Protein AF-A0A932PDP7-F1 (afdb_monomer_lite)

Foldseek 3Di:
DQLVVLQVLLVCLLADALVPDDVVVLLVLLVVCLPCLVVDAQSNVLSSLSSLLSCLQAHVVCVVVSLVSLVSSPQDDHDPPPDPDGRPSRNVSSVVSVVVVRRNVRDNDDDD

pLDDT: mean 78.05, std 12.25, range [40.56, 90.88]

Radius of gyration: 13.31 Å; chains: 1; bounding box: 40×32×33 Å

Secondary structure (DSSP, 8-state):
-HHHHHHHHHHHHHHS-GGGS-HHHHHHHHHHHHHHGGGS-HHHHHHHHHHHHHHHHH-HHHHHHHHHHHHHH------BTTB--PPP-HHHHHHHHHHTT-TT---S----

Structure (mmCIF, N/CA/C/O backbone):
data_AF-A0A932PDP7-F1
#
_entry.id   AF-A0A932PDP7-F1
#
loop_
_atom_site.group_PDB
_atom_site.id
_atom_site.type_symbol
_atom_site.label_atom_id
_atom_site.label_alt_id
_atom_site.label_comp_id
_atom_site.label_asym_id
_atom_site.label_entity_id
_atom_site.label_seq_id
_atom_site.pdbx_PDB_ins_code
_atom_site.Cartn_x
_atom_site.Cartn_y
_atom_site.Cartn_z
_atom_site.occupancy
_atom_site.B_iso_or_equiv
_atom_site.auth_seq_id
_atom_site.auth_comp_id
_atom_site.auth_asym_id
_atom_site.auth_atom_id
_atom_site.pdbx_PDB_model_num
ATOM 1 N N . MET A 1 1 ? 3.528 10.855 -14.122 1.00 53.22 1 MET A N 1
ATOM 2 C CA . MET A 1 1 ? 2.078 11.014 -13.853 1.00 53.22 1 MET A CA 1
ATOM 3 C C . MET A 1 1 ? 1.481 9.905 -12.971 1.00 53.22 1 MET A C 1
ATOM 5 O O . MET A 1 1 ? 0.620 10.222 -12.170 1.00 53.22 1 MET A O 1
ATOM 9 N N . ALA A 1 2 ? 1.956 8.649 -12.990 1.00 62.75 2 ALA A N 1
ATOM 10 C CA . ALA A 1 2 ? 1.406 7.593 -12.114 1.00 62.75 2 ALA A CA 1
ATOM 11 C C . ALA A 1 2 ? 1.791 7.702 -10.618 1.00 62.75 2 ALA A C 1
ATOM 13 O O . ALA A 1 2 ? 0.976 7.398 -9.755 1.00 62.75 2 ALA A O 1
ATOM 14 N N . ALA A 1 3 ? 3.009 8.154 -10.290 1.00 62.69 3 ALA A N 1
ATOM 15 C CA . ALA A 1 3 ? 3.485 8.227 -8.899 1.00 62.69 3 ALA A CA 1
ATOM 16 C C . ALA A 1 3 ? 2.678 9.210 -8.026 1.00 62.69 3 ALA A C 1
ATOM 18 O O . ALA A 1 3 ? 2.432 8.929 -6.856 1.00 62.69 3 ALA A O 1
ATOM 19 N N . ALA A 1 4 ? 2.221 10.323 -8.612 1.00 66.69 4 ALA A N 1
ATOM 20 C CA . ALA A 1 4 ? 1.409 11.315 -7.913 1.00 66.69 4 ALA A CA 1
ATOM 21 C C . ALA A 1 4 ? 0.057 10.733 -7.467 1.00 66.69 4 ALA A C 1
ATOM 23 O O . ALA A 1 4 ? -0.342 10.948 -6.331 1.00 66.69 4 ALA A O 1
ATOM 24 N N . GLY A 1 5 ? -0.595 9.916 -8.306 1.00 76.31 5 GLY A N 1
ATOM 25 C CA . GLY A 1 5 ? -1.870 9.277 -7.959 1.00 76.31 5 GLY A CA 1
ATOM 26 C C . GLY A 1 5 ? -1.756 8.331 -6.761 1.00 76.31 5 GLY A C 1
ATOM 27 O O . GLY A 1 5 ? -2.578 8.385 -5.851 1.00 76.31 5 GLY A O 1
ATOM 28 N N . TRP A 1 6 ? -0.696 7.520 -6.705 1.00 79.94 6 TRP A N 1
ATOM 29 C CA . TRP A 1 6 ? -0.434 6.642 -5.557 1.00 79.94 6 TRP A CA 1
ATOM 30 C C . TRP A 1 6 ? -0.129 7.426 -4.277 1.00 79.94 6 TRP A C 1
ATOM 32 O O . TRP A 1 6 ? -0.613 7.058 -3.208 1.00 79.94 6 TRP A O 1
ATOM 42 N N . ALA A 1 7 ? 0.620 8.528 -4.383 1.00 72.19 7 ALA A N 1
ATOM 43 C CA . ALA A 1 7 ? 0.888 9.410 -3.251 1.00 72.19 7 ALA A CA 1
ATOM 44 C C . ALA A 1 7 ? -0.404 10.060 -2.724 1.00 72.19 7 ALA A C 1
ATOM 46 O O . ALA A 1 7 ? -0.668 10.004 -1.522 1.00 72.19 7 ALA A O 1
ATOM 47 N N . THR A 1 8 ? -1.257 10.585 -3.608 1.00 77.31 8 THR A N 1
ATOM 48 C CA . THR A 1 8 ? -2.561 11.149 -3.232 1.00 77.31 8 THR A CA 1
ATOM 49 C C . THR A 1 8 ? -3.447 10.106 -2.560 1.00 77.31 8 THR A C 1
ATOM 51 O O . THR A 1 8 ? -3.995 10.378 -1.496 1.00 77.31 8 THR A O 1
ATOM 54 N N . LEU A 1 9 ? -3.533 8.892 -3.115 1.00 76.44 9 LEU A N 1
ATOM 55 C CA . LEU A 1 9 ? -4.292 7.795 -2.512 1.00 76.44 9 LEU A CA 1
ATOM 56 C C . LEU A 1 9 ? -3.758 7.424 -1.124 1.00 76.44 9 LEU A C 1
ATOM 58 O O . LEU A 1 9 ? -4.547 7.249 -0.201 1.00 76.44 9 LEU A O 1
ATOM 62 N N . SER A 1 10 ? -2.434 7.361 -0.950 1.00 73.62 10 SER A N 1
ATOM 63 C CA . SER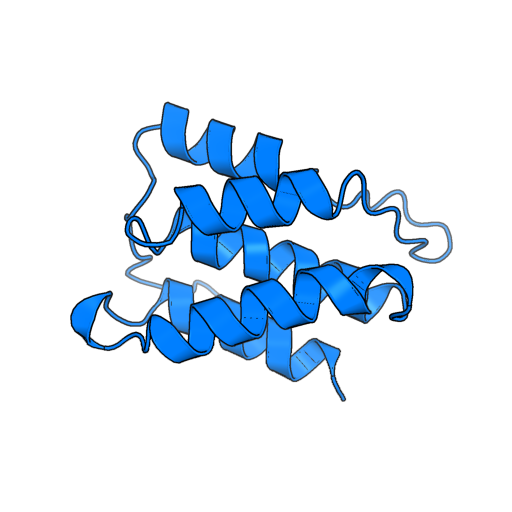 A 1 10 ? -1.815 7.059 0.347 1.00 73.62 10 SER A CA 1
ATOM 64 C C . SER A 1 10 ? -2.114 8.118 1.418 1.00 73.62 10 SER A C 1
ATOM 66 O O . SER A 1 10 ? -2.331 7.776 2.579 1.00 73.62 10 SER A O 1
ATOM 68 N N . GLY A 1 11 ? -2.185 9.397 1.032 1.00 71.56 11 GLY A N 1
ATOM 69 C CA . GLY A 1 11 ? -2.608 10.476 1.924 1.00 71.56 11 GLY A CA 1
ATOM 70 C C . GLY A 1 11 ? -4.104 10.416 2.222 1.00 71.56 11 GLY A C 1
ATOM 71 O O . GLY A 1 11 ? -4.514 10.595 3.364 1.00 71.56 11 GLY A O 1
ATOM 72 N N . LEU A 1 12 ? -4.918 10.090 1.218 1.00 76.75 12 LEU A N 1
ATOM 73 C CA . LEU A 1 12 ? -6.367 10.004 1.352 1.00 76.75 12 LEU A CA 1
ATOM 74 C C . LEU A 1 12 ? -6.769 8.902 2.339 1.00 76.75 12 LEU A C 1
ATOM 76 O O . LEU A 1 12 ? -7.535 9.184 3.253 1.00 76.75 12 LEU A O 1
ATOM 80 N N . VAL A 1 13 ? -6.182 7.700 2.250 1.00 76.81 13 VAL A N 1
ATOM 81 C CA . VAL A 1 13 ? -6.444 6.608 3.215 1.00 76.81 13 VAL A CA 1
ATOM 82 C C . VAL A 1 13 ? -5.964 6.912 4.639 1.00 76.81 13 VAL A C 1
ATOM 84 O O . VAL A 1 13 ? -6.455 6.312 5.590 1.00 76.81 13 VAL A O 1
ATOM 87 N N . ALA A 1 14 ? -5.018 7.842 4.802 1.00 70.81 14 ALA A N 1
ATOM 88 C CA . ALA A 1 14 ? -4.518 8.255 6.112 1.00 70.81 14 ALA A CA 1
ATOM 89 C C . ALA A 1 14 ? -5.430 9.271 6.824 1.00 70.81 14 ALA A C 1
ATOM 91 O O . ALA A 1 14 ? -5.354 9.387 8.051 1.00 70.81 14 ALA A O 1
ATOM 92 N N . ILE A 1 15 ? -6.241 10.012 6.057 1.00 72.88 15 ILE A N 1
ATOM 93 C CA . ILE A 1 15 ? -7.088 11.120 6.531 1.00 72.88 15 ILE A CA 1
ATOM 94 C C . ILE A 1 15 ? -8.571 10.720 6.555 1.00 72.88 15 ILE A C 1
ATOM 96 O O . ILE A 1 15 ? -9.279 11.078 7.492 1.00 72.88 15 ILE A O 1
ATOM 100 N N . ARG A 1 16 ? -9.049 10.003 5.530 1.00 73.38 16 ARG A N 1
ATOM 101 C CA . ARG A 1 16 ? -10.456 9.594 5.393 1.00 73.38 16 ARG A CA 1
ATOM 102 C C . ARG A 1 16 ? -10.825 8.488 6.360 1.00 73.38 16 ARG A C 1
ATOM 104 O O . ARG A 1 16 ? -10.003 7.621 6.662 1.00 73.38 16 ARG A O 1
ATOM 111 N N . ASP A 1 17 ? -12.078 8.502 6.802 1.00 69.12 17 ASP A N 1
ATOM 112 C CA . ASP A 1 17 ? -12.587 7.514 7.743 1.00 69.12 17 ASP A CA 1
ATOM 113 C C . ASP A 1 17 ? -12.794 6.130 7.101 1.00 69.12 17 ASP A C 1
ATOM 115 O O . ASP A 1 17 ? -12.902 6.024 5.882 1.00 69.12 17 ASP A O 1
ATOM 119 N N . ASP A 1 18 ? -12.787 5.048 7.890 1.00 67.19 18 ASP A N 1
ATOM 120 C CA . ASP A 1 18 ? -12.821 3.672 7.353 1.00 67.19 18 ASP A CA 1
ATOM 121 C C . ASP A 1 18 ? -14.137 3.427 6.629 1.00 67.19 18 ASP A C 1
ATOM 123 O O . ASP A 1 18 ? -14.181 2.749 5.607 1.00 67.19 18 ASP A O 1
ATOM 127 N N . ALA A 1 19 ? -15.194 4.036 7.167 1.00 70.19 19 ALA A N 1
ATOM 128 C CA . ALA A 1 19 ? -16.547 3.998 6.643 1.00 70.19 19 ALA A CA 1
ATOM 129 C C . ALA A 1 19 ? -16.699 4.747 5.309 1.00 70.19 19 ALA A C 1
ATOM 131 O O . ALA A 1 19 ? -17.609 4.443 4.546 1.00 70.19 19 ALA A O 1
ATOM 132 N N . GLU A 1 20 ? -15.819 5.708 5.016 1.00 74.75 20 GLU A N 1
ATOM 133 C CA . GLU A 1 20 ? -15.826 6.458 3.753 1.00 74.75 20 GLU A CA 1
ATOM 134 C C . GLU A 1 20 ? -14.887 5.853 2.701 1.00 74.75 20 GLU A C 1
ATOM 136 O O . GLU A 1 20 ? -14.850 6.304 1.555 1.00 74.75 20 GLU A O 1
ATOM 141 N N . LEU A 1 21 ? -14.086 4.860 3.091 1.00 79.12 21 LEU A N 1
ATOM 142 C CA . LEU A 1 21 ? -13.116 4.221 2.220 1.00 79.12 21 LEU A CA 1
ATOM 143 C C . LEU A 1 21 ? -13.759 3.063 1.463 1.00 79.12 21 LEU A C 1
ATOM 145 O O . LEU A 1 21 ? -14.264 2.106 2.048 1.00 79.12 21 LEU A O 1
ATOM 149 N N . ASP A 1 22 ? -13.667 3.115 0.136 1.00 83.19 22 ASP A N 1
ATOM 150 C CA . ASP A 1 22 ? -14.149 2.033 -0.713 1.00 83.19 22 ASP A CA 1
ATOM 151 C C . ASP A 1 22 ? -13.191 0.833 -0.640 1.00 83.19 22 ASP A C 1
ATOM 153 O O . ASP A 1 22 ? -12.170 0.748 -1.330 1.00 83.19 22 ASP A O 1
ATOM 157 N N . LEU A 1 23 ? -13.506 -0.105 0.257 1.00 84.88 23 LEU A N 1
ATOM 158 C CA . LEU A 1 23 ? -12.694 -1.300 0.472 1.00 84.88 23 LEU A CA 1
ATOM 159 C C . LEU A 1 23 ? -12.578 -2.146 -0.802 1.00 84.88 23 LEU A C 1
ATOM 161 O O . LEU A 1 23 ? -11.557 -2.802 -0.998 1.00 84.88 23 LEU A O 1
ATOM 165 N N . ALA A 1 24 ? -13.598 -2.155 -1.665 1.00 86.69 24 ALA A N 1
ATOM 166 C CA . ALA A 1 24 ? -13.571 -2.922 -2.905 1.00 86.69 24 ALA A CA 1
ATOM 167 C C . ALA A 1 24 ? -12.557 -2.332 -3.897 1.00 86.69 24 ALA A C 1
ATOM 169 O O . ALA A 1 24 ? -11.770 -3.076 -4.493 1.00 86.69 24 ALA A O 1
ATOM 170 N N . GLU A 1 25 ? -12.510 -1.008 -4.012 1.00 86.75 25 GLU A N 1
ATOM 171 C CA . GLU A 1 25 ? -11.536 -0.304 -4.838 1.00 86.75 25 GLU A CA 1
ATOM 172 C C . GLU A 1 25 ? -10.116 -0.472 -4.290 1.00 86.75 25 GLU A C 1
ATOM 174 O O . GLU A 1 25 ? -9.201 -0.827 -5.034 1.00 86.75 25 GLU A O 1
ATOM 179 N N . LEU A 1 26 ? -9.918 -0.344 -2.973 1.00 87.25 26 LEU A N 1
ATOM 180 C CA . LEU A 1 26 ? -8.615 -0.593 -2.347 1.00 87.25 26 LEU A CA 1
ATOM 181 C C . LEU A 1 26 ? -8.121 -2.027 -2.591 1.00 87.25 26 LEU A C 1
ATOM 183 O O . LEU A 1 26 ? -6.945 -2.226 -2.899 1.00 87.25 26 LEU A O 1
ATOM 187 N N . LYS A 1 27 ? -9.010 -3.027 -2.518 1.00 88.81 27 LYS A N 1
ATOM 188 C CA . LYS A 1 27 ? -8.686 -4.423 -2.862 1.00 88.81 27 LYS A CA 1
ATOM 189 C C . LYS A 1 27 ? -8.228 -4.555 -4.315 1.00 88.81 27 LYS A C 1
ATOM 191 O O . LYS A 1 27 ? -7.202 -5.187 -4.574 1.00 88.81 27 LYS A O 1
ATOM 196 N N . ARG A 1 28 ? -8.946 -3.941 -5.262 1.00 90.00 28 ARG A N 1
ATOM 197 C CA . ARG A 1 28 ? -8.558 -3.928 -6.685 1.00 90.00 28 ARG A CA 1
ATOM 198 C C . ARG A 1 28 ? -7.202 -3.260 -6.896 1.00 90.00 28 ARG A C 1
ATOM 200 O O . ARG A 1 28 ? -6.366 -3.785 -7.633 1.00 90.00 28 ARG A O 1
ATOM 207 N N . LEU A 1 29 ? -6.958 -2.137 -6.224 1.00 89.19 29 LEU A N 1
ATOM 208 C CA . LEU A 1 29 ? -5.693 -1.412 -6.298 1.00 89.19 29 LEU A CA 1
ATOM 209 C C . LEU A 1 29 ? -4.531 -2.232 -5.727 1.00 89.19 29 LEU A C 1
ATOM 211 O O . LEU A 1 29 ? -3.488 -2.303 -6.373 1.00 89.19 29 LEU A O 1
ATOM 215 N N . LEU A 1 30 ? -4.710 -2.912 -4.589 1.00 89.94 30 LEU A N 1
ATOM 216 C CA . LEU A 1 30 ? -3.706 -3.823 -4.022 1.00 89.94 30 LEU A CA 1
ATOM 217 C C . LEU A 1 30 ? -3.336 -4.938 -5.010 1.00 89.94 30 LEU A C 1
ATOM 219 O O . LEU A 1 30 ? -2.155 -5.153 -5.281 1.00 89.94 30 LEU A O 1
ATOM 223 N N . GLN A 1 31 ? -4.327 -5.589 -5.624 1.00 89.81 31 GLN A N 1
ATOM 224 C CA . GLN A 1 31 ? -4.084 -6.620 -6.639 1.00 89.81 31 GLN A CA 1
ATOM 225 C C . GLN A 1 31 ? -3.370 -6.071 -7.879 1.00 89.81 31 GLN A C 1
ATOM 227 O O . GLN A 1 31 ? -2.517 -6.745 -8.463 1.00 89.81 31 GLN A O 1
ATOM 232 N N . ARG A 1 32 ? -3.694 -4.842 -8.296 1.00 89.81 32 ARG A N 1
ATOM 233 C CA . ARG A 1 32 ? -2.992 -4.172 -9.394 1.00 89.81 32 ARG A CA 1
ATOM 234 C C . ARG A 1 32 ? -1.532 -3.931 -9.030 1.00 89.81 32 ARG A C 1
ATOM 236 O O . ARG A 1 32 ? -0.658 -4.312 -9.805 1.00 89.81 32 ARG A O 1
ATOM 243 N N . VAL A 1 33 ? -1.269 -3.362 -7.852 1.00 90.19 33 VAL A N 1
ATOM 244 C CA . VAL A 1 33 ? 0.092 -3.127 -7.348 1.00 90.19 33 VAL A CA 1
ATOM 245 C C . VAL A 1 33 ? 0.882 -4.427 -7.348 1.00 90.19 33 VAL A C 1
ATOM 247 O O . VAL A 1 33 ? 1.959 -4.467 -7.937 1.00 90.19 33 VAL A O 1
ATOM 250 N N . GLN A 1 34 ? 0.309 -5.500 -6.803 1.00 89.94 34 GLN A N 1
ATOM 251 C CA . GLN A 1 34 ? 0.928 -6.822 -6.765 1.00 89.94 34 GLN A CA 1
ATOM 252 C C . GLN A 1 34 ? 1.474 -7.277 -8.127 1.00 89.94 34 GLN A C 1
ATOM 254 O O . GLN A 1 34 ? 2.581 -7.799 -8.213 1.00 89.94 34 GLN A O 1
ATOM 259 N N . LYS A 1 35 ? 0.695 -7.074 -9.195 1.00 89.38 35 LYS A N 1
ATOM 260 C CA . LYS A 1 35 ? 1.031 -7.529 -10.550 1.00 89.38 35 LYS A CA 1
ATOM 261 C C . LYS A 1 35 ? 1.967 -6.573 -11.280 1.00 89.38 35 LYS A C 1
ATOM 263 O O . LYS A 1 35 ? 2.782 -7.011 -12.085 1.00 89.38 35 LYS A O 1
ATOM 268 N N . THR A 1 36 ? 1.831 -5.269 -11.038 1.00 89.56 36 THR A N 1
ATOM 269 C CA . THR A 1 36 ? 2.520 -4.258 -11.850 1.00 89.56 36 THR A CA 1
ATOM 270 C C . THR A 1 36 ? 3.810 -3.741 -11.233 1.00 89.56 36 THR A C 1
ATOM 272 O O . THR A 1 36 ? 4.667 -3.292 -11.986 1.00 89.56 36 THR A O 1
ATOM 275 N N . ILE A 1 37 ? 3.972 -3.787 -9.904 1.00 87.81 37 ILE A N 1
ATOM 276 C CA . ILE A 1 37 ? 5.037 -3.069 -9.183 1.00 87.81 37 ILE A CA 1
ATOM 277 C C . ILE A 1 37 ? 6.437 -3.359 -9.737 1.00 87.81 37 ILE A C 1
ATOM 279 O O . ILE A 1 37 ? 7.175 -2.426 -10.036 1.00 87.81 37 ILE A O 1
ATOM 283 N N . HIS A 1 38 ? 6.770 -4.620 -10.003 1.00 84.94 38 HIS A N 1
ATOM 284 C CA . HIS A 1 38 ? 8.083 -5.017 -10.532 1.00 84.94 38 HIS A CA 1
ATOM 285 C C . HIS A 1 38 ? 8.387 -4.453 -11.925 1.00 84.94 38 HIS A C 1
ATOM 287 O O . HIS A 1 38 ? 9.539 -4.182 -12.252 1.00 84.94 38 HIS A O 1
ATOM 293 N N . GLN A 1 39 ? 7.352 -4.205 -12.725 1.00 86.75 39 GLN A N 1
ATOM 294 C CA . GLN A 1 39 ? 7.467 -3.661 -14.080 1.00 86.75 39 GLN A CA 1
ATOM 295 C C . GLN A 1 39 ? 7.436 -2.125 -14.106 1.00 86.75 39 GLN A C 1
ATOM 297 O O . GLN A 1 39 ? 7.672 -1.515 -15.144 1.00 86.75 39 GLN A O 1
ATOM 302 N N . GLN A 1 40 ? 7.123 -1.479 -12.981 1.00 86.31 40 GLN A N 1
ATOM 303 C CA . GLN A 1 40 ? 7.055 -0.024 -12.895 1.00 86.31 40 GLN A CA 1
ATOM 304 C C . GLN A 1 40 ? 8.438 0.613 -12.684 1.00 86.31 40 GLN A C 1
ATOM 306 O O . GLN A 1 40 ? 9.335 -0.034 -12.139 1.00 86.31 40 GLN A O 1
ATOM 311 N N . PRO A 1 41 ? 8.616 1.896 -13.048 1.00 84.56 41 PRO A N 1
ATOM 312 C CA . PRO A 1 41 ? 9.833 2.644 -12.741 1.00 84.56 41 PRO A CA 1
ATOM 313 C C . PRO A 1 41 ? 10.004 2.868 -11.230 1.00 84.56 41 PRO A C 1
ATOM 315 O O . PRO A 1 41 ? 9.034 2.857 -10.467 1.00 84.56 41 PRO A O 1
ATOM 318 N N . ASN A 1 42 ? 11.239 3.138 -10.799 1.00 83.69 42 ASN A N 1
ATOM 319 C CA . ASN A 1 42 ? 11.627 3.213 -9.384 1.00 83.69 42 ASN A CA 1
ATOM 320 C C . ASN A 1 42 ? 10.758 4.169 -8.547 1.00 83.69 42 ASN A C 1
ATOM 322 O O . ASN A 1 42 ? 10.276 3.791 -7.481 1.00 83.69 42 ASN A O 1
ATOM 326 N N . CYS A 1 43 ? 10.451 5.366 -9.054 1.00 79.75 43 CYS A N 1
ATOM 327 C CA . CYS A 1 43 ? 9.584 6.318 -8.348 1.00 79.75 43 CYS A CA 1
ATOM 328 C C . CYS A 1 43 ? 8.162 5.774 -8.118 1.00 79.75 43 CYS A C 1
ATOM 330 O O . CYS A 1 43 ? 7.536 6.052 -7.097 1.00 79.75 43 CYS A O 1
ATOM 332 N N . VAL A 1 44 ? 7.639 4.983 -9.061 1.00 85.19 44 VAL A N 1
ATOM 333 C CA . VAL A 1 44 ? 6.299 4.390 -8.961 1.00 85.19 44 VAL A CA 1
ATOM 334 C C . VAL A 1 44 ? 6.318 3.175 -8.041 1.00 85.19 44 VAL A C 1
ATOM 336 O O . VAL A 1 44 ? 5.409 3.046 -7.229 1.00 85.19 44 VAL A O 1
ATOM 339 N N . ARG A 1 45 ? 7.364 2.339 -8.086 1.00 86.50 45 ARG A N 1
ATOM 340 C CA . ARG A 1 45 ? 7.576 1.260 -7.103 1.00 86.50 45 ARG A CA 1
ATOM 341 C C . ARG A 1 45 ? 7.563 1.790 -5.676 1.00 86.50 45 ARG A C 1
ATOM 343 O O . ARG A 1 45 ? 6.871 1.239 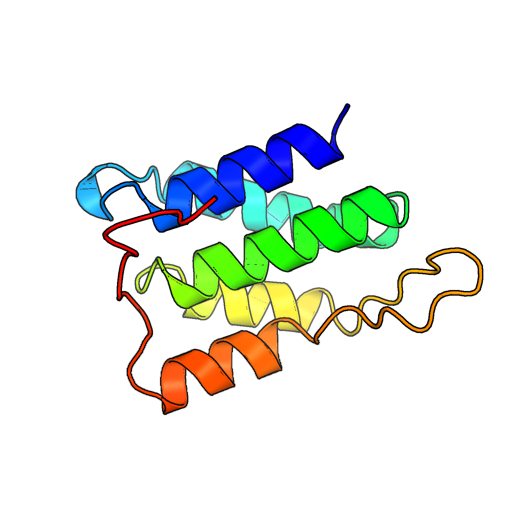-4.826 1.00 86.50 45 ARG A O 1
ATOM 350 N N . TYR A 1 46 ? 8.275 2.890 -5.441 1.00 84.25 46 TYR A N 1
ATOM 351 C CA . TYR A 1 46 ? 8.307 3.561 -4.146 1.00 84.25 46 TYR A CA 1
ATOM 352 C C . TYR A 1 46 ? 6.905 4.013 -3.705 1.00 84.25 46 TYR A C 1
ATOM 354 O O . TYR A 1 46 ? 6.469 3.711 -2.591 1.00 84.25 46 TYR A O 1
ATOM 362 N N . ALA A 1 47 ? 6.168 4.688 -4.594 1.00 85.44 47 ALA A N 1
ATOM 363 C CA . ALA A 1 47 ? 4.827 5.190 -4.302 1.00 85.44 47 ALA A CA 1
ATOM 364 C C . ALA A 1 47 ? 3.809 4.054 -4.075 1.00 85.44 47 ALA A C 1
ATOM 366 O O . ALA A 1 47 ? 3.016 4.108 -3.139 1.00 85.44 47 ALA A O 1
ATOM 367 N N . MET A 1 48 ? 3.873 2.990 -4.880 1.00 88.56 48 MET A N 1
ATOM 368 C CA . MET A 1 48 ? 3.047 1.791 -4.732 1.00 88.56 48 MET A CA 1
ATOM 369 C C . MET A 1 48 ? 3.336 1.052 -3.421 1.00 88.56 48 MET A C 1
ATOM 371 O O . MET A 1 48 ? 2.404 0.676 -2.716 1.00 88.56 48 MET A O 1
ATOM 375 N N . ASN A 1 49 ? 4.609 0.879 -3.056 1.00 88.06 49 ASN A N 1
ATOM 376 C CA . ASN A 1 49 ? 4.977 0.252 -1.786 1.00 88.06 49 ASN A CA 1
ATOM 377 C C . ASN A 1 49 ? 4.481 1.081 -0.592 1.00 88.06 49 ASN A C 1
ATOM 379 O O . ASN A 1 49 ? 3.928 0.542 0.364 1.00 88.06 49 ASN A O 1
ATOM 383 N N . SER A 1 50 ? 4.603 2.406 -0.685 1.00 86.56 50 SER A N 1
ATOM 384 C CA . SER A 1 50 ? 4.076 3.332 0.322 1.00 86.56 50 SER A CA 1
ATOM 385 C C . SER A 1 50 ? 2.552 3.234 0.450 1.00 86.56 50 SER A C 1
ATOM 387 O O . SER A 1 50 ? 2.032 3.241 1.563 1.00 86.56 50 SER A O 1
ATOM 389 N N . PHE A 1 51 ? 1.835 3.067 -0.665 1.00 88.69 51 PHE A N 1
ATOM 390 C CA . PHE A 1 51 ? 0.390 2.840 -0.665 1.00 88.69 51 PHE A CA 1
ATOM 391 C C . PHE A 1 51 ? 0.004 1.533 0.045 1.00 88.69 51 PHE A C 1
ATOM 393 O O . PHE A 1 51 ? -0.877 1.555 0.901 1.00 88.69 51 PHE A O 1
ATOM 400 N N . VAL A 1 52 ? 0.691 0.417 -0.234 1.00 90.19 52 VAL A N 1
ATOM 401 C CA . VAL A 1 52 ? 0.439 -0.872 0.444 1.00 90.19 52 VAL A CA 1
ATOM 402 C C . VAL A 1 52 ? 0.643 -0.743 1.956 1.00 90.19 52 VAL A C 1
ATOM 404 O O . VAL A 1 52 ? -0.195 -1.199 2.734 1.00 90.19 52 VAL A O 1
ATOM 407 N N . ILE A 1 53 ? 1.715 -0.063 2.379 1.00 88.12 53 ILE A N 1
ATOM 408 C CA . ILE A 1 53 ? 1.990 0.208 3.796 1.00 88.12 53 ILE A CA 1
ATOM 409 C C . ILE A 1 53 ? 0.880 1.055 4.422 1.00 88.12 53 ILE A C 1
ATOM 411 O O . ILE A 1 53 ? 0.426 0.737 5.522 1.00 88.12 53 ILE A O 1
ATOM 415 N N . ALA A 1 54 ? 0.441 2.117 3.743 1.00 86.00 54 ALA A N 1
ATOM 416 C CA . ALA A 1 54 ? -0.608 3.000 4.235 1.00 86.00 54 ALA A CA 1
ATOM 417 C C . ALA A 1 54 ? -1.930 2.242 4.414 1.00 86.00 54 ALA A C 1
ATOM 419 O O . ALA A 1 54 ? -2.503 2.280 5.498 1.00 86.00 54 ALA A O 1
ATOM 420 N N . VAL A 1 55 ? -2.368 1.480 3.407 1.00 88.44 55 VAL A N 1
ATOM 421 C CA . VAL A 1 55 ? -3.586 0.660 3.502 1.00 88.44 55 VAL A CA 1
ATOM 422 C C . VAL A 1 55 ? -3.467 -0.352 4.640 1.00 88.44 55 VAL A C 1
ATOM 424 O O . VAL A 1 55 ? -4.361 -0.427 5.476 1.00 88.44 55 VAL A O 1
ATOM 427 N N . GLY A 1 56 ? -2.345 -1.071 4.737 1.00 86.81 56 GLY A N 1
ATOM 428 C CA . GLY A 1 56 ? -2.146 -2.062 5.794 1.00 86.81 56 GLY A CA 1
ATOM 429 C C . GLY A 1 56 ? -2.047 -1.472 7.204 1.00 86.81 56 GLY A C 1
ATOM 430 O O . GLY A 1 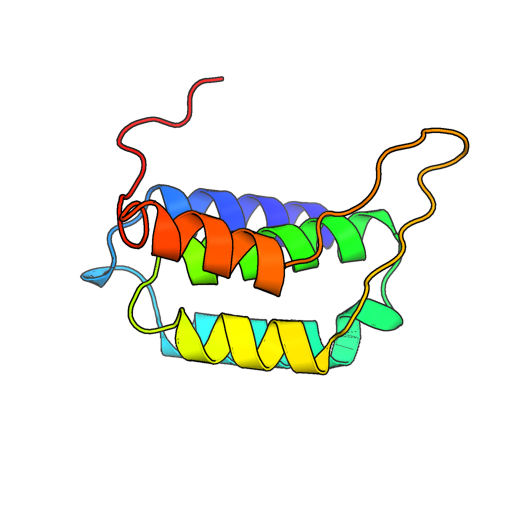56 ? -2.384 -2.148 8.174 1.00 86.81 56 GLY A O 1
ATOM 431 N N . SER A 1 57 ? -1.616 -0.215 7.326 1.00 85.12 57 SER A N 1
ATOM 432 C CA . SER A 1 57 ? -1.469 0.481 8.610 1.00 85.12 57 SER A CA 1
ATOM 433 C C . SER A 1 57 ? -2.754 1.183 9.050 1.00 85.12 57 SER A C 1
ATOM 435 O O . SER A 1 57 ? -3.090 1.149 10.231 1.00 85.12 57 SER A O 1
ATOM 437 N N . TYR A 1 58 ? -3.472 1.824 8.126 1.00 81.50 58 TYR A N 1
ATOM 438 C CA . TYR A 1 58 ? -4.655 2.630 8.435 1.00 81.50 58 TYR A CA 1
ATOM 439 C C . TYR A 1 58 ? -5.965 1.856 8.320 1.00 81.50 58 TYR A C 1
ATOM 441 O O . TYR A 1 58 ? -6.882 2.146 9.076 1.00 81.50 58 TYR A O 1
ATOM 449 N N . VAL A 1 59 ? -6.065 0.873 7.421 1.00 83.56 59 VAL A N 1
ATOM 450 C CA . VAL A 1 59 ? -7.317 0.154 7.152 1.00 83.56 59 VAL A CA 1
ATOM 451 C C . VAL A 1 59 ? -7.231 -1.249 7.733 1.00 83.56 59 VAL A C 1
ATOM 453 O O . VAL A 1 59 ? -6.778 -2.182 7.072 1.00 83.56 59 VAL A O 1
ATOM 456 N N . GLN A 1 60 ? -7.712 -1.413 8.967 1.00 82.50 60 GLN A N 1
ATOM 457 C CA . GLN A 1 60 ? -7.631 -2.692 9.679 1.00 82.50 60 GLN A CA 1
ATOM 458 C C . GLN A 1 60 ? -8.296 -3.844 8.906 1.00 82.50 60 GLN A C 1
ATOM 460 O O . GLN A 1 60 ? -7.759 -4.947 8.854 1.00 82.50 60 GLN A O 1
ATOM 465 N N . ALA A 1 61 ? -9.422 -3.574 8.236 1.00 85.25 61 ALA A N 1
ATOM 466 C CA . ALA A 1 61 ? -10.141 -4.561 7.425 1.00 85.25 61 ALA A CA 1
ATOM 467 C C . ALA A 1 61 ? -9.331 -5.090 6.225 1.00 85.25 61 ALA A C 1
ATOM 469 O O . ALA A 1 61 ? -9.647 -6.148 5.682 1.00 85.25 61 ALA A O 1
ATOM 470 N N . LEU A 1 62 ? -8.303 -4.355 5.790 1.00 86.81 62 LEU A N 1
ATOM 471 C CA . LEU A 1 62 ? -7.434 -4.720 4.671 1.00 86.81 62 LEU A CA 1
ATOM 472 C C . LEU A 1 62 ? -6.000 -5.014 5.108 1.00 86.81 62 LEU A C 1
ATOM 474 O O . LEU A 1 62 ? -5.181 -5.322 4.247 1.00 86.81 62 LEU A O 1
ATOM 478 N N . THR A 1 63 ? -5.683 -4.958 6.405 1.00 87.69 63 THR A N 1
ATOM 479 C CA . THR A 1 63 ? -4.332 -5.224 6.916 1.00 87.69 63 THR A CA 1
ATOM 480 C C . THR A 1 63 ? -3.834 -6.606 6.511 1.00 87.69 63 THR A C 1
ATOM 482 O O . THR A 1 63 ? -2.741 -6.705 5.955 1.00 87.69 63 THR A O 1
ATOM 485 N N . ASP A 1 64 ? -4.638 -7.651 6.711 1.00 88.69 64 ASP A N 1
ATOM 486 C CA . ASP A 1 64 ? -4.286 -9.020 6.310 1.00 88.69 64 ASP A CA 1
ATOM 487 C C . ASP A 1 64 ? -4.041 -9.134 4.803 1.00 88.69 64 ASP A C 1
ATOM 489 O O . ASP A 1 64 ? -3.029 -9.674 4.359 1.00 88.69 64 ASP A O 1
ATOM 493 N N . LEU A 1 65 ? -4.922 -8.536 3.996 1.00 89.62 65 LEU A N 1
ATOM 494 C CA . LEU A 1 65 ? -4.776 -8.565 2.544 1.00 89.62 65 LEU A CA 1
ATOM 495 C C . LEU A 1 65 ? -3.551 -7.773 2.070 1.00 89.62 65 LEU A C 1
ATOM 497 O O . LEU A 1 65 ? -2.873 -8.183 1.127 1.00 89.62 65 LEU A O 1
ATOM 501 N N . ALA A 1 66 ? -3.260 -6.638 2.704 1.00 89.69 66 ALA A N 1
ATOM 502 C CA . ALA A 1 66 ? -2.085 -5.832 2.414 1.00 89.69 66 ALA A CA 1
ATOM 503 C C . ALA A 1 66 ? -0.801 -6.588 2.778 1.00 89.69 66 ALA A C 1
ATOM 505 O O . ALA A 1 66 ? 0.147 -6.552 1.998 1.00 89.69 66 ALA A O 1
ATOM 506 N N . LEU A 1 67 ? -0.782 -7.315 3.902 1.00 89.81 67 LEU A N 1
ATOM 507 C CA . LEU A 1 67 ? 0.325 -8.194 4.290 1.00 89.81 67 LEU A CA 1
ATOM 508 C C . LEU A 1 67 ? 0.530 -9.320 3.279 1.00 89.81 67 LEU A C 1
ATOM 510 O O . LEU A 1 67 ? 1.653 -9.520 2.823 1.00 89.81 67 LEU A O 1
ATOM 514 N N . GLU A 1 68 ? -0.539 -10.010 2.880 1.00 90.88 68 GLU A N 1
ATOM 515 C CA . GLU A 1 68 ? -0.464 -11.071 1.875 1.00 90.88 68 GLU A CA 1
ATOM 516 C C . GLU A 1 68 ? 0.039 -10.525 0.531 1.00 90.88 68 GLU A C 1
ATOM 518 O O . GLU 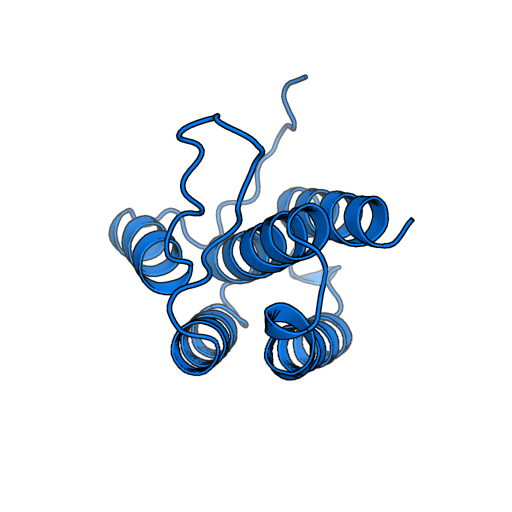A 1 68 ? 0.934 -11.091 -0.095 1.00 90.88 68 GLU A O 1
ATOM 523 N N . THR A 1 69 ? -0.495 -9.379 0.106 1.00 90.62 69 THR A N 1
ATOM 524 C CA . THR A 1 69 ? -0.079 -8.694 -1.120 1.00 90.62 69 THR A CA 1
ATOM 525 C C . THR A 1 69 ? 1.397 -8.313 -1.053 1.00 90.62 69 THR A C 1
ATOM 527 O O . THR A 1 69 ? 2.146 -8.589 -1.986 1.00 90.62 69 THR A O 1
ATOM 530 N N . ALA A 1 70 ? 1.834 -7.722 0.058 1.00 89.19 70 ALA A N 1
ATOM 531 C CA . ALA A 1 70 ? 3.215 -7.321 0.282 1.00 89.19 70 ALA A CA 1
ATOM 532 C C . ALA A 1 70 ? 4.172 -8.525 0.311 1.00 89.19 70 ALA A C 1
ATOM 534 O O . ALA A 1 70 ? 5.253 -8.463 -0.272 1.00 89.19 70 ALA A O 1
ATOM 535 N N . ALA A 1 71 ? 3.758 -9.638 0.920 1.00 89.00 71 ALA A N 1
ATOM 536 C CA . ALA A 1 71 ? 4.511 -10.886 0.917 1.00 89.00 71 ALA A CA 1
ATOM 537 C C . ALA A 1 71 ? 4.642 -11.468 -0.499 1.00 89.00 71 ALA A C 1
ATOM 539 O O . ALA A 1 71 ? 5.730 -11.880 -0.892 1.00 89.00 71 ALA A O 1
ATOM 540 N N . LYS A 1 72 ? 3.561 -11.440 -1.293 1.00 89.69 72 LYS A N 1
ATOM 541 C CA . LYS A 1 72 ? 3.570 -11.886 -2.697 1.00 89.69 72 LYS A CA 1
ATOM 542 C C . LYS A 1 72 ? 4.404 -10.981 -3.605 1.00 89.69 72 LYS A C 1
ATOM 544 O O . LYS A 1 72 ? 4.973 -11.466 -4.577 1.00 89.69 72 LYS A O 1
ATOM 549 N N . ILE A 1 73 ? 4.459 -9.680 -3.319 1.00 87.94 73 ILE A N 1
ATOM 550 C CA . ILE A 1 73 ? 5.344 -8.747 -4.026 1.00 87.94 73 ILE A CA 1
ATOM 551 C C . ILE A 1 73 ? 6.806 -9.090 -3.728 1.00 87.94 73 ILE A C 1
ATOM 553 O O . ILE A 1 73 ? 7.618 -9.122 -4.650 1.00 87.94 73 ILE A O 1
ATOM 557 N N . GLY A 1 74 ? 7.137 -9.357 -2.464 1.00 83.69 74 GLY A N 1
ATOM 558 C CA . GLY A 1 74 ? 8.510 -9.606 -2.041 1.00 83.69 74 GLY A CA 1
ATOM 559 C C . GLY A 1 74 ? 9.345 -8.320 -1.932 1.00 83.69 74 GLY A C 1
ATOM 560 O O . GLY A 1 74 ? 8.798 -7.214 -1.891 1.00 83.69 74 GLY A O 1
ATOM 561 N N . PRO A 1 75 ? 10.676 -8.434 -1.797 1.00 79.69 75 PRO A N 1
ATOM 562 C CA . PRO A 1 75 ? 11.548 -7.283 -1.593 1.00 79.69 75 PRO A CA 1
ATOM 563 C C . PRO A 1 75 ? 11.573 -6.379 -2.834 1.00 79.69 75 PRO A C 1
ATOM 565 O O . PRO A 1 75 ? 11.982 -6.791 -3.919 1.00 79.69 75 PRO A O 1
ATOM 568 N N . VAL A 1 76 ? 11.149 -5.123 -2.669 1.00 78.94 76 VAL A N 1
ATOM 569 C CA . VAL A 1 76 ? 11.153 -4.114 -3.736 1.00 78.94 76 VAL A CA 1
ATOM 570 C C . VAL A 1 76 ? 12.420 -3.273 -3.629 1.00 78.94 76 VAL A C 1
ATOM 572 O O . VAL A 1 76 ? 12.523 -2.403 -2.766 1.00 78.94 76 VAL A O 1
ATOM 575 N N . SER A 1 77 ? 13.367 -3.495 -4.538 1.00 71.00 77 SER A N 1
ATOM 576 C CA . SER A 1 77 ? 14.523 -2.610 -4.702 1.00 71.00 77 SER A CA 1
ATOM 577 C C . SER A 1 77 ? 14.201 -1.495 -5.694 1.00 71.00 77 SER A C 1
ATOM 579 O O . SER A 1 77 ? 13.767 -1.739 -6.826 1.00 71.00 77 SER A O 1
ATOM 581 N N . VAL A 1 78 ? 14.424 -0.258 -5.260 1.00 72.88 78 VAL A N 1
ATOM 582 C CA . VAL A 1 78 ? 14.409 0.930 -6.114 1.00 72.88 78 VAL A CA 1
ATOM 583 C C . VAL A 1 78 ? 15.801 1.523 -6.138 1.00 72.88 78 VAL A C 1
ATOM 585 O O . VAL A 1 78 ? 16.427 1.701 -5.096 1.00 72.88 78 VAL A O 1
ATOM 588 N N . ASP A 1 79 ? 16.269 1.830 -7.337 1.00 70.06 79 ASP A N 1
ATOM 589 C CA . ASP A 1 79 ? 17.503 2.575 -7.524 1.00 70.06 79 ASP A CA 1
ATOM 590 C C . ASP A 1 79 ? 17.162 4.068 -7.618 1.00 70.06 79 ASP A C 1
ATOM 592 O O . ASP A 1 79 ? 16.473 4.510 -8.542 1.00 70.06 79 ASP A O 1
ATOM 596 N N . MET A 1 80 ? 17.558 4.837 -6.605 1.00 64.69 80 MET A N 1
ATOM 597 C CA . MET A 1 80 ? 17.334 6.285 -6.539 1.00 64.69 80 MET A CA 1
ATOM 598 C C . MET A 1 80 ? 18.608 7.068 -6.900 1.00 64.69 80 MET A C 1
ATOM 600 O O . MET A 1 80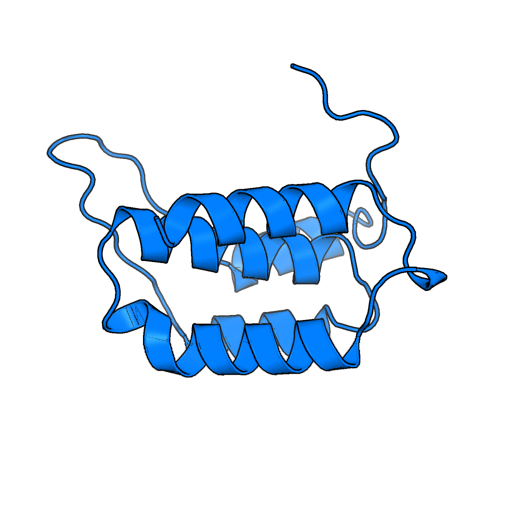 ? 18.864 8.124 -6.323 1.00 64.69 80 MET A O 1
ATOM 604 N N . GLY A 1 81 ? 19.422 6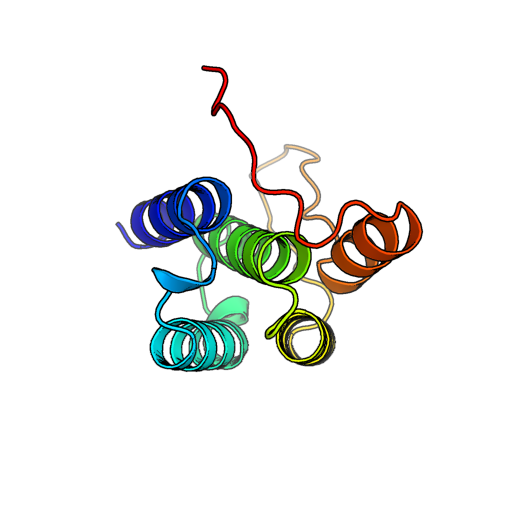.557 -7.836 1.00 61.47 81 GLY A N 1
ATOM 605 C CA . GLY A 1 81 ? 20.491 7.325 -8.480 1.00 61.47 81 GLY A CA 1
ATOM 606 C C . GLY A 1 81 ? 21.567 7.820 -7.512 1.00 61.47 81 GLY A C 1
ATOM 607 O O . GLY A 1 81 ? 21.789 9.021 -7.392 1.00 61.47 81 GLY A O 1
ATOM 608 N N . GLY A 1 82 ? 22.213 6.900 -6.791 1.00 56.88 82 GLY A N 1
ATOM 609 C CA . GLY A 1 82 ? 23.323 7.207 -5.875 1.00 56.88 82 GLY A CA 1
ATOM 610 C C . GLY A 1 82 ? 22.913 7.597 -4.451 1.00 56.88 82 GLY A C 1
ATOM 611 O O . GLY A 1 82 ? 23.773 7.746 -3.585 1.00 56.88 82 GLY A O 1
ATOM 612 N N . THR A 1 83 ? 21.613 7.707 -4.164 1.00 57.22 83 THR A N 1
ATOM 613 C CA . THR A 1 83 ? 21.117 7.887 -2.792 1.00 57.22 83 THR A CA 1
ATOM 614 C C . THR A 1 83 ? 20.800 6.538 -2.143 1.00 57.22 83 THR A C 1
ATOM 616 O O . THR A 1 83 ? 20.157 5.675 -2.735 1.00 57.22 83 THR A O 1
ATOM 619 N N . ALA A 1 84 ? 21.213 6.347 -0.886 1.00 56.69 84 ALA A N 1
ATOM 620 C CA . ALA A 1 84 ? 20.984 5.115 -0.120 1.00 56.69 84 ALA A CA 1
ATOM 621 C C . ALA A 1 84 ? 19.524 4.940 0.363 1.00 56.69 84 ALA A C 1
ATOM 623 O O . ALA A 1 84 ? 19.273 4.247 1.354 1.00 56.69 84 ALA A O 1
ATOM 624 N N . CYS A 1 85 ? 18.551 5.580 -0.295 1.00 58.03 85 CYS A N 1
ATOM 625 C CA . CYS A 1 85 ? 17.137 5.510 0.060 1.00 58.03 85 CYS A CA 1
ATOM 626 C C . CYS A 1 85 ? 16.579 4.111 -0.225 1.00 58.03 85 CYS A C 1
ATOM 628 O O . CYS A 1 85 ? 16.044 3.829 -1.295 1.00 58.03 85 CYS A O 1
ATOM 630 N N . LYS A 1 86 ? 16.691 3.232 0.771 1.00 63.03 86 LYS A N 1
ATOM 631 C CA . LYS A 1 86 ? 16.098 1.897 0.747 1.00 63.03 86 LYS A CA 1
ATOM 632 C C . LYS A 1 86 ? 14.595 2.001 0.955 1.00 63.03 86 LYS A C 1
ATOM 634 O O . LYS A 1 86 ? 14.127 2.637 1.901 1.00 63.03 86 LYS A O 1
ATOM 639 N N . VAL A 1 87 ? 13.838 1.344 0.084 1.00 69.19 87 VAL A N 1
ATOM 640 C CA . VAL A 1 87 ? 12.408 1.147 0.309 1.00 69.19 87 VAL A CA 1
ATOM 641 C C . VAL A 1 87 ? 12.235 0.181 1.478 1.00 69.19 87 VAL A C 1
ATOM 643 O O . VAL A 1 87 ? 12.821 -0.903 1.456 1.00 69.19 87 VAL A O 1
ATOM 646 N N . PRO A 1 88 ? 11.464 0.554 2.513 1.00 71.56 88 PRO A N 1
ATOM 647 C CA . PRO A 1 88 ? 11.188 -0.350 3.613 1.00 71.56 88 PRO A CA 1
ATOM 648 C C . PRO A 1 88 ? 10.369 -1.536 3.107 1.00 71.56 88 PRO A C 1
ATOM 650 O O . PRO A 1 88 ? 9.430 -1.366 2.321 1.00 71.56 88 PRO A O 1
ATOM 653 N N . PHE A 1 89 ? 10.701 -2.732 3.589 1.00 82.44 89 PHE A N 1
ATOM 654 C CA . PHE A 1 89 ? 9.928 -3.923 3.282 1.00 82.44 89 PHE A CA 1
ATOM 655 C C . PHE A 1 89 ? 8.523 -3.762 3.872 1.00 82.44 89 PHE A C 1
ATOM 657 O O . PHE A 1 89 ? 8.344 -3.672 5.091 1.00 82.44 89 PHE A O 1
ATOM 664 N N . ALA A 1 90 ? 7.522 -3.665 2.992 1.00 84.81 90 ALA A N 1
ATOM 665 C CA . ALA A 1 90 ? 6.151 -3.364 3.381 1.00 84.81 90 ALA A CA 1
ATOM 666 C C . ALA A 1 90 ? 5.574 -4.288 4.467 1.00 84.81 90 ALA A C 1
ATOM 668 O O . ALA A 1 90 ? 4.990 -3.752 5.412 1.00 84.81 90 ALA A O 1
ATOM 669 N N . PRO A 1 91 ? 5.735 -5.627 4.413 1.00 86.25 91 PRO A N 1
ATOM 670 C CA . PRO A 1 91 ? 5.104 -6.484 5.406 1.00 86.25 91 PRO A CA 1
ATOM 671 C C . PRO A 1 91 ? 5.772 -6.344 6.779 1.00 86.25 91 PRO A C 1
ATOM 673 O O . PRO A 1 91 ? 5.065 -6.266 7.780 1.00 86.25 91 PRO A O 1
ATOM 676 N N . GLU A 1 92 ? 7.099 -6.188 6.844 1.00 86.31 92 GLU A N 1
ATOM 677 C CA . GLU A 1 92 ? 7.800 -5.889 8.101 1.00 86.31 92 GLU A CA 1
ATOM 678 C C . GLU A 1 92 ? 7.335 -4.561 8.709 1.00 86.31 92 GLU A C 1
ATOM 680 O O . GLU A 1 92 ? 7.127 -4.460 9.921 1.00 86.31 92 GLU A O 1
ATOM 685 N N . TYR A 1 93 ? 7.136 -3.535 7.876 1.00 86.25 93 TYR A N 1
ATOM 686 C CA . TYR A 1 93 ? 6.662 -2.240 8.350 1.00 86.25 93 TYR A CA 1
ATOM 687 C C . TYR A 1 93 ? 5.240 -2.334 8.916 1.00 86.25 93 TYR A C 1
ATOM 689 O O . TYR A 1 93 ? 4.994 -1.870 10.031 1.00 86.25 93 TYR A O 1
ATOM 697 N N . ILE A 1 94 ? 4.319 -2.975 8.189 1.00 86.50 94 ILE A N 1
ATOM 698 C CA . ILE A 1 94 ? 2.929 -3.167 8.626 1.00 86.50 94 ILE A CA 1
ATOM 699 C C . ILE A 1 94 ? 2.888 -3.992 9.919 1.00 86.50 94 ILE A C 1
ATOM 701 O O . ILE A 1 94 ? 2.243 -3.583 10.884 1.00 86.50 94 ILE A O 1
ATOM 705 N N . GLN A 1 95 ? 3.637 -5.097 9.999 1.00 85.69 95 GLN A N 1
ATOM 706 C CA . GLN A 1 95 ? 3.741 -5.903 11.220 1.00 85.69 95 GLN A CA 1
ATOM 707 C C . GLN A 1 95 ? 4.285 -5.094 12.398 1.00 85.69 95 GLN A C 1
ATOM 709 O O . GLN A 1 95 ? 3.799 -5.226 13.520 1.00 85.69 95 GLN A O 1
ATOM 714 N N . LYS A 1 96 ? 5.273 -4.223 12.171 1.00 85.69 96 LYS A N 1
ATOM 715 C CA . LYS A 1 96 ? 5.810 -3.341 13.213 1.00 85.69 96 LYS A CA 1
ATOM 716 C C . LYS A 1 96 ? 4.768 -2.335 13.705 1.00 85.69 96 LYS A C 1
ATOM 718 O O . LYS A 1 96 ? 4.712 -2.070 14.905 1.00 85.69 96 LYS A O 1
ATOM 723 N N . VAL A 1 97 ? 3.947 -1.780 12.813 1.00 82.31 97 VAL A N 1
ATOM 724 C CA . VAL A 1 97 ? 2.836 -0.879 13.171 1.00 82.31 97 VAL A CA 1
ATOM 725 C C . VAL A 1 97 ? 1.748 -1.630 13.944 1.00 82.31 97 VAL A C 1
ATOM 727 O O . VAL A 1 97 ? 1.276 -1.132 14.967 1.00 82.31 97 VAL A O 1
ATOM 730 N N . GLN A 1 98 ? 1.414 -2.851 13.518 1.00 80.75 98 GLN A N 1
ATOM 731 C CA . GLN A 1 98 ? 0.450 -3.722 14.190 1.00 80.75 98 GLN A CA 1
ATOM 732 C C . GLN A 1 98 ? 0.925 -4.108 15.598 1.00 80.75 98 GLN A C 1
ATOM 734 O O . GLN A 1 98 ? 0.192 -3.918 16.564 1.00 80.75 98 GLN A O 1
ATOM 739 N N . LYS A 1 99 ? 2.191 -4.526 15.750 1.00 81.62 99 LYS A N 1
ATOM 740 C CA . LYS A 1 99 ? 2.812 -4.818 17.057 1.00 81.62 99 LYS A CA 1
ATOM 741 C C . LYS A 1 99 ? 2.818 -3.617 18.004 1.00 81.62 99 LYS A C 1
ATOM 743 O O . LYS A 1 99 ? 2.798 -3.793 19.214 1.00 81.62 99 LYS A O 1
ATOM 748 N N . ARG A 1 100 ? 2.856 -2.395 17.467 1.00 78.31 100 ARG A N 1
ATOM 749 C CA . ARG A 1 100 ? 2.788 -1.151 18.251 1.00 78.31 100 ARG A CA 1
ATOM 750 C C . ARG A 1 100 ? 1.360 -0.759 18.651 1.00 78.31 100 ARG A C 1
ATOM 752 O O . ARG A 1 100 ? 1.201 0.272 19.299 1.00 78.31 100 ARG A O 1
ATOM 759 N N . GLY A 1 101 ? 0.332 -1.513 18.248 1.00 72.00 101 GLY A N 1
ATOM 760 C CA . GLY A 1 101 ? -1.071 -1.162 18.499 1.00 72.00 101 GLY A CA 1
ATOM 761 C C . GLY A 1 101 ? -1.481 0.161 17.840 1.00 72.00 101 GLY A C 1
ATOM 762 O O . GLY A 1 101 ? -2.336 0.884 18.349 1.00 72.00 101 GLY A O 1
ATOM 763 N N . ALA A 1 102 ? -0.802 0.529 16.750 1.00 69.69 102 ALA A N 1
ATOM 764 C CA . ALA A 1 102 ? -1.073 1.745 15.990 1.00 69.69 102 ALA A CA 1
ATOM 765 C C . ALA A 1 102 ? -1.802 1.458 14.668 1.00 69.69 102 ALA A C 1
ATOM 767 O O . ALA A 1 102 ? -1.982 2.385 13.878 1.00 69.69 102 ALA A O 1
ATOM 768 N N . ASN A 1 103 ? -2.217 0.207 14.417 1.00 69.19 103 ASN A N 1
ATOM 769 C CA . ASN A 1 103 ? -3.068 -0.091 13.268 1.00 69.19 103 ASN A CA 1
ATOM 770 C C . ASN A 1 103 ? -4.445 0.569 13.456 1.00 69.19 103 ASN A C 1
ATOM 772 O O . ASN A 1 103 ? -4.920 0.728 14.577 1.00 69.19 103 ASN A O 1
ATOM 776 N N . GLY A 1 104 ? -5.046 1.057 12.374 1.00 63.16 104 GLY A N 1
ATOM 777 C CA . GLY A 1 104 ? -6.342 1.741 12.447 1.00 63.16 104 GLY A CA 1
ATOM 778 C C . GLY A 1 104 ? -6.312 3.140 13.084 1.00 63.16 104 GLY A C 1
ATOM 779 O O . GLY A 1 104 ? -7.316 3.846 13.049 1.00 63.16 104 GLY A O 1
ATOM 780 N N . LYS A 1 105 ? -5.175 3.612 13.628 1.00 62.97 105 LYS A N 1
ATOM 781 C CA . LYS A 1 105 ? -5.052 5.001 14.103 1.00 62.97 105 LYS A CA 1
ATOM 782 C C . LYS A 1 105 ? -4.935 5.954 12.917 1.00 62.97 105 LYS A C 1
ATOM 784 O O . LYS A 1 105 ? -3.836 6.245 12.439 1.00 62.97 105 LYS A O 1
ATOM 789 N N . LYS A 1 106 ? -6.075 6.478 12.466 1.00 62.06 106 LYS A N 1
ATOM 790 C CA . LYS A 1 106 ? -6.132 7.566 11.481 1.00 62.06 106 LYS A CA 1
ATOM 791 C C . LYS A 1 106 ? -5.411 8.800 12.002 1.00 62.06 106 LYS A C 1
ATOM 793 O O . LYS A 1 106 ? -5.515 9.160 13.179 1.00 62.06 106 LYS A O 1
ATOM 798 N N . ARG A 1 107 ? -4.649 9.457 11.128 1.00 54.94 107 ARG A N 1
ATOM 799 C CA . ARG A 1 107 ? -3.973 10.703 11.495 1.00 54.94 107 ARG A CA 1
ATOM 800 C C . ARG A 1 107 ? -5.005 11.827 11.498 1.00 54.94 107 ARG A C 1
ATOM 802 O O . ARG A 1 107 ? -5.562 12.145 10.459 1.00 54.94 107 ARG A O 1
ATOM 809 N N . LYS A 1 108 ? -5.199 12.483 12.647 1.00 48.59 108 LYS A N 1
ATOM 810 C CA . LYS A 1 108 ? -6.019 13.706 12.742 1.00 48.59 108 LYS A CA 1
ATOM 811 C C . LYS A 1 108 ? -5.442 14.890 11.952 1.00 48.59 108 LYS A C 1
ATOM 813 O O . LYS A 1 108 ? -6.183 15.819 11.664 1.00 48.59 108 LYS A O 1
ATOM 818 N N . THR A 1 109 ? -4.146 14.888 11.615 1.00 40.56 109 THR A N 1
ATOM 819 C CA . THR A 1 109 ? -3.509 15.962 10.836 1.00 40.56 109 THR A CA 1
ATOM 820 C C . THR A 1 109 ? -2.379 15.431 9.944 1.00 40.56 109 THR A C 1
ATOM 822 O O . THR A 1 109 ? -1.555 14.610 10.362 1.00 40.56 109 THR A O 1
ATOM 825 N N . THR A 1 110 ? -2.316 15.917 8.704 1.00 41.66 110 THR A N 1
ATOM 826 C CA . THR A 1 110 ? -1.125 15.835 7.848 1.00 41.66 110 THR A CA 1
ATOM 827 C C . THR A 1 110 ? -0.314 17.095 8.125 1.00 41.66 110 THR A C 1
ATOM 829 O O . THR A 1 110 ? -0.681 18.173 7.672 1.00 41.66 110 THR A O 1
ATOM 832 N N . ARG A 1 111 ? 0.733 17.003 8.952 1.00 46.91 111 ARG A N 1
ATOM 833 C CA . ARG A 1 111 ? 1.640 18.141 9.158 1.00 46.91 111 ARG A CA 1
ATOM 834 C C . ARG A 1 111 ? 2.537 18.288 7.926 1.00 46.91 111 ARG A C 1
ATOM 836 O O . ARG A 1 111 ? 3.300 17.371 7.626 1.00 46.91 111 ARG A O 1
ATOM 843 N N . CYS A 1 112 ? 2.342 19.403 7.228 1.00 44.31 112 CYS A N 1
ATOM 844 C CA . CYS A 1 112 ? 3.239 20.007 6.248 1.00 44.31 112 CYS A CA 1
ATOM 845 C C . CYS A 1 112 ? 4.503 20.558 6.915 1.00 44.31 112 CYS A C 1
ATOM 847 O O . CYS A 1 112 ? 4.403 20.972 8.096 1.00 44.31 112 CYS A O 1
#

Sequence (112 aa):
MAAAGWATLSGLVAIRDDAELDLAELKRLLQRVQKTIHQQPNCVRYAMNSFVIAVGSYVQALTDLALETAAKIGPVSVDMGGTACKVPFAPEYIQKVQKRGANGKKRKTTRC